Protein AF-A0AAP2XVW1-F1 (afdb_monomer_lite)

Foldseek 3Di:
DDPPDPPPDDPPPPPPPPPPPPDDPDPVRDPPQADPVRHGDDDPVPD

pLDDT: mean 72.19, std 10.75, range [50.47, 93.5]

Structure (mmCIF, N/CA/C/O backbone):
data_AF-A0AAP2XVW1-F1
#
_entry.id   AF-A0AAP2XVW1-F1
#
loop_
_atom_site.group_PDB
_atom_site.id
_atom_site.type_symbol
_atom_site.label_atom_id
_atom_site.label_alt_id
_atom_site.label_comp_id
_atom_site.l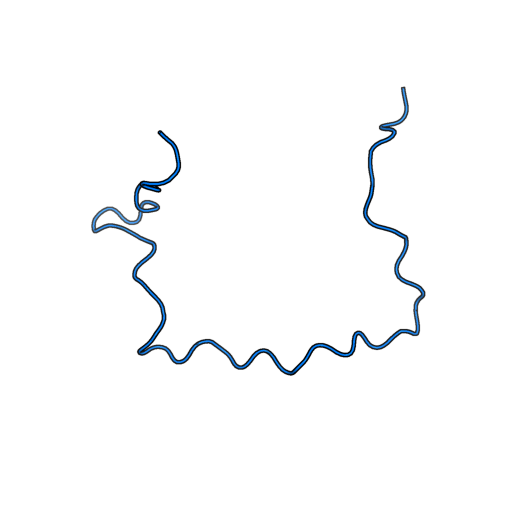abel_asym_id
_atom_site.label_entity_id
_atom_site.label_seq_id
_atom_site.pdbx_PDB_ins_code
_atom_site.Cartn_x
_atom_site.Cartn_y
_atom_site.Cartn_z
_atom_site.occupancy
_atom_site.B_iso_or_equiv
_atom_site.auth_seq_id
_atom_site.auth_comp_id
_atom_site.auth_asym_id
_atom_site.auth_atom_id
_atom_site.pdbx_PDB_model_num
ATOM 1 N N . MET A 1 1 ? 19.162 25.349 -10.450 1.00 54.03 1 MET A N 1
ATOM 2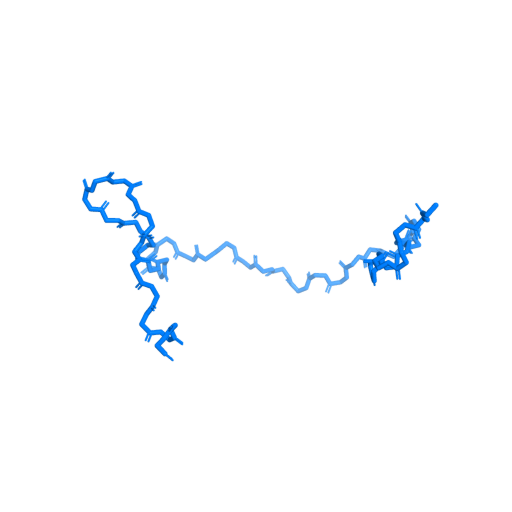 C CA . MET A 1 1 ? 19.023 24.524 -9.236 1.00 54.03 1 MET A CA 1
ATOM 3 C C . MET A 1 1 ? 18.562 23.176 -9.745 1.00 54.03 1 MET A C 1
ATOM 5 O O . MET A 1 1 ? 17.439 23.099 -10.215 1.00 54.03 1 MET A O 1
ATOM 9 N N . SER A 1 2 ? 19.471 22.208 -9.849 1.00 61.06 2 SER A N 1
ATOM 10 C CA . SER A 1 2 ? 19.156 20.879 -10.384 1.00 61.06 2 SER A CA 1
ATOM 11 C C . SER A 1 2 ? 19.036 19.945 -9.193 1.00 61.06 2 SER A C 1
ATOM 13 O O . SER A 1 2 ? 19.982 19.867 -8.411 1.00 61.06 2 SER A O 1
ATOM 15 N N . ASP A 1 3 ? 17.868 19.333 -9.019 1.00 61.31 3 ASP A N 1
ATOM 16 C CA . ASP A 1 3 ? 17.533 18.493 -7.871 1.00 61.31 3 ASP A CA 1
ATOM 17 C C . ASP A 1 3 ? 18.563 17.373 -7.686 1.00 61.31 3 ASP A C 1
ATOM 19 O O . ASP A 1 3 ? 18.599 16.387 -8.419 1.00 61.31 3 ASP A O 1
ATOM 23 N N . ALA A 1 4 ? 19.434 17.552 -6.693 1.00 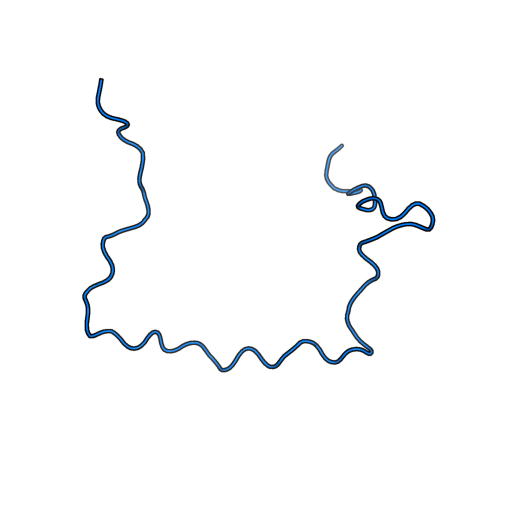64.31 4 ALA A N 1
ATOM 24 C CA . ALA A 1 4 ? 20.588 16.704 -6.405 1.00 64.31 4 ALA A CA 1
ATOM 25 C C . ALA A 1 4 ? 20.221 15.397 -5.673 1.00 64.31 4 ALA A C 1
ATOM 27 O O . ALA A 1 4 ? 21.046 14.840 -4.951 1.00 64.31 4 ALA A O 1
ATOM 28 N N . HIS A 1 5 ? 18.987 14.911 -5.825 1.00 63.78 5 HIS A N 1
ATOM 29 C CA . HIS A 1 5 ? 18.462 13.811 -5.016 1.00 63.78 5 HIS A CA 1
ATOM 30 C C . HIS A 1 5 ? 17.637 12.795 -5.804 1.00 63.78 5 HIS A C 1
ATOM 32 O O . HIS A 1 5 ? 16.669 12.256 -5.276 1.00 63.78 5 HIS A O 1
ATOM 38 N N . ASN A 1 6 ? 18.042 12.455 -7.031 1.00 61.09 6 ASN A N 1
ATOM 39 C CA . ASN A 1 6 ? 17.642 11.152 -7.554 1.00 61.09 6 ASN A CA 1
ATOM 40 C C . ASN A 1 6 ? 18.673 10.092 -7.132 1.00 61.09 6 ASN A C 1
ATOM 42 O O . ASN A 1 6 ? 19.715 9.942 -7.763 1.00 61.09 6 ASN A O 1
ATOM 46 N N . THR A 1 7 ? 18.394 9.395 -6.025 1.00 67.50 7 THR A N 1
ATOM 47 C CA . THR A 1 7 ? 19.159 8.226 -5.548 1.00 67.50 7 THR A CA 1
ATOM 48 C C . THR A 1 7 ? 18.854 6.959 -6.340 1.00 67.50 7 THR A C 1
ATOM 50 O O . THR A 1 7 ? 19.503 5.936 -6.123 1.00 67.50 7 THR A O 1
ATOM 53 N N . GLN A 1 8 ? 17.872 7.000 -7.244 1.00 71.31 8 GLN A N 1
ATOM 54 C CA . GLN A 1 8 ? 17.586 5.877 -8.119 1.00 71.31 8 GLN A CA 1
ATOM 55 C C . GLN A 1 8 ? 18.601 5.909 -9.257 1.00 71.31 8 GLN A C 1
ATOM 57 O O . GLN A 1 8 ? 18.522 6.737 -10.165 1.00 71.31 8 GLN A O 1
ATOM 62 N N . GLY A 1 9 ? 19.615 5.049 -9.139 1.00 68.12 9 GLY A N 1
ATOM 63 C CA . GLY A 1 9 ? 20.608 4.840 -10.185 1.00 68.12 9 GLY A CA 1
ATOM 64 C C . GLY A 1 9 ? 19.937 4.518 -11.518 1.00 68.12 9 GLY A C 1
ATOM 65 O O . GLY A 1 9 ? 18.855 3.934 -11.554 1.00 68.12 9 GLY A O 1
ATOM 66 N N . THR A 1 10 ? 20.571 4.922 -12.617 1.00 68.81 10 THR A N 1
ATOM 67 C CA . THR A 1 10 ? 20.142 4.540 -13.963 1.00 68.81 10 THR A CA 1
ATOM 68 C C . THR A 1 10 ? 20.165 3.012 -14.054 1.00 68.81 10 THR A C 1
ATOM 70 O O . THR A 1 10 ? 21.237 2.442 -13.860 1.00 68.81 10 THR A O 1
ATOM 73 N N . PRO A 1 11 ? 19.033 2.328 -14.298 1.00 67.75 11 PRO A N 1
ATOM 74 C CA . PRO A 1 11 ? 19.060 0.885 -14.478 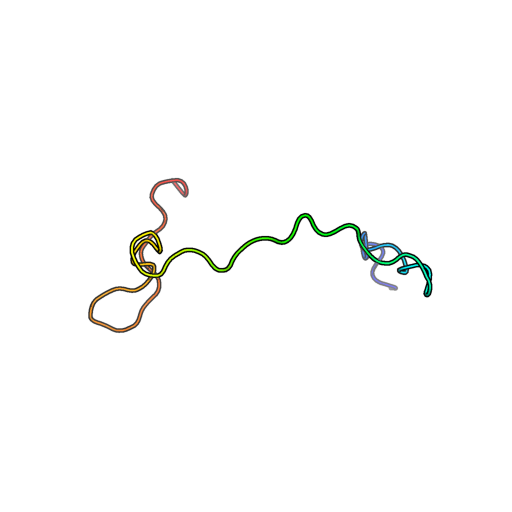1.00 67.75 11 PRO A CA 1
ATOM 75 C C . PRO A 1 11 ? 19.852 0.569 -15.751 1.00 67.75 11 PRO A C 1
ATOM 77 O O . PRO A 1 11 ? 19.525 1.070 -16.829 1.00 67.75 11 PRO A O 1
ATOM 80 N N . ASP A 1 12 ? 20.916 -0.221 -15.617 1.00 64.62 12 ASP A N 1
ATOM 81 C CA . ASP A 1 12 ? 21.669 -0.734 -16.758 1.00 64.62 12 ASP A CA 1
ATOM 82 C C . ASP A 1 12 ? 20.747 -1.678 -17.545 1.00 64.62 12 ASP A C 1
ATOM 84 O O . ASP A 1 12 ? 20.185 -2.618 -16.983 1.00 64.62 12 ASP A O 1
ATOM 88 N N . GLY A 1 13 ? 20.548 -1.385 -18.834 1.00 63.94 13 GLY A N 1
ATOM 89 C CA . GLY A 1 13 ? 19.426 -1.873 -19.650 1.00 63.94 13 GLY A CA 1
ATOM 90 C C . GLY A 1 13 ? 19.273 -3.389 -19.828 1.00 63.94 13 GLY A C 1
ATOM 91 O O . GLY A 1 13 ? 18.257 -3.801 -20.374 1.00 63.94 13 GLY A O 1
ATOM 92 N N . ASP A 1 14 ? 20.218 -4.195 -19.338 1.00 63.84 14 ASP A N 1
ATOM 93 C CA . ASP A 1 14 ? 20.250 -5.653 -19.523 1.00 63.84 14 ASP A CA 1
ATOM 94 C C . ASP A 1 14 ? 20.392 -6.439 -18.202 1.00 63.84 14 ASP A C 1
ATOM 96 O O . ASP A 1 14 ? 20.625 -7.648 -18.215 1.00 63.84 14 ASP A O 1
ATOM 100 N N . LEU A 1 15 ? 20.263 -5.786 -17.042 1.00 58.69 15 LEU A N 1
ATOM 101 C CA . LEU A 1 15 ? 20.134 -6.495 -15.768 1.00 58.69 15 LEU A CA 1
ATOM 102 C C . LEU A 1 15 ? 18.665 -6.876 -15.579 1.00 58.69 15 LEU A C 1
ATOM 104 O O . LEU A 1 15 ? 17.868 -6.099 -15.053 1.00 58.69 15 LEU A O 1
ATOM 108 N N . GLU A 1 16 ? 18.310 -8.085 -16.017 1.00 67.06 16 GLU A N 1
ATOM 109 C CA . GLU A 1 16 ? 17.099 -8.760 -15.555 1.00 67.06 16 GLU A CA 1
ATOM 110 C C . GLU A 1 16 ? 17.165 -8.774 -14.028 1.00 67.06 16 GLU A C 1
ATOM 112 O O . GLU A 1 16 ? 17.977 -9.482 -13.430 1.00 67.06 16 GLU A O 1
ATOM 117 N N . ALA A 1 17 ? 16.383 -7.898 -13.392 1.00 71.38 17 ALA A N 1
ATOM 118 C CA . ALA A 1 17 ? 16.281 -7.879 -11.950 1.00 71.38 17 ALA A CA 1
ATOM 119 C C . ALA A 1 17 ? 15.868 -9.291 -11.534 1.00 71.38 17 ALA A C 1
ATOM 121 O O . ALA A 1 17 ? 14.788 -9.747 -11.917 1.00 71.38 17 ALA A O 1
ATOM 122 N N . ASP A 1 18 ? 16.736 -9.980 -10.788 1.00 67.44 18 ASP A N 1
ATOM 123 C CA . ASP A 1 18 ? 16.448 -11.283 -10.191 1.00 67.44 18 ASP A CA 1
ATOM 124 C C . ASP A 1 18 ? 15.451 -11.049 -9.051 1.00 67.44 18 ASP A C 1
ATOM 126 O O . ASP A 1 18 ? 15.748 -11.062 -7.854 1.00 67.44 18 ASP A O 1
ATOM 130 N N . THR A 1 19 ? 14.250 -10.651 -9.460 1.00 69.69 19 THR A N 1
ATOM 131 C CA . THR A 1 19 ? 13.102 -10.513 -8.601 1.00 69.69 19 THR A CA 1
ATOM 132 C C . THR A 1 19 ? 12.764 -11.940 -8.237 1.00 69.69 19 THR A C 1
ATOM 13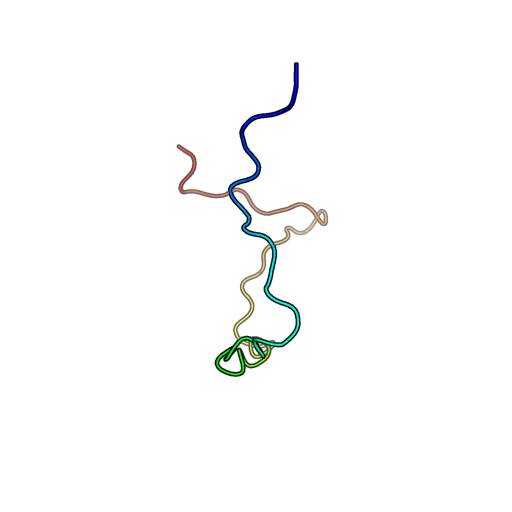4 O O . THR A 1 19 ? 12.217 -12.688 -9.046 1.00 69.69 19 THR A O 1
ATOM 137 N N . ALA A 1 20 ? 13.150 -12.352 -7.027 1.00 70.12 20 ALA A N 1
ATOM 138 C CA . ALA A 1 20 ? 12.533 -13.503 -6.393 1.00 70.12 20 ALA A CA 1
ATOM 139 C C . ALA A 1 20 ? 11.036 -13.346 -6.655 1.00 70.12 20 ALA A C 1
ATOM 141 O O . ALA A 1 20 ? 10.495 -12.321 -6.247 1.00 70.12 20 ALA A O 1
ATOM 142 N N . SER A 1 21 ? 10.447 -14.257 -7.445 1.00 66.69 21 SER A N 1
ATOM 143 C CA . SER A 1 21 ? 9.066 -14.181 -7.931 1.00 66.69 21 SER A CA 1
ATOM 144 C C . SER A 1 21 ? 8.170 -13.935 -6.729 1.00 66.69 21 SER A C 1
ATOM 146 O O . SER A 1 21 ? 7.789 -14.884 -6.042 1.00 66.69 21 SER A O 1
ATOM 148 N N . GLY A 1 22 ? 7.918 -12.662 -6.429 1.00 66.50 22 GLY A N 1
ATOM 149 C CA . GLY A 1 22 ? 7.150 -12.223 -5.286 1.00 66.50 22 GLY A CA 1
ATOM 150 C C . GLY A 1 22 ? 5.742 -12.620 -5.622 1.00 66.50 22 GLY A C 1
ATOM 151 O O . GLY A 1 22 ? 5.056 -11.878 -6.319 1.00 66.50 22 GLY A O 1
ATOM 152 N N . GLY A 1 23 ? 5.391 -13.856 -5.260 1.00 65.81 23 GLY A N 1
ATOM 153 C CA . GLY A 1 23 ? 4.083 -14.414 -5.529 1.00 65.81 23 GLY A CA 1
ATOM 154 C C . GLY A 1 23 ? 3.060 -13.382 -5.105 1.00 65.81 23 GLY A C 1
ATOM 155 O O . GLY A 1 23 ? 3.239 -12.744 -4.062 1.00 65.81 23 GLY A O 1
ATOM 156 N N . SER A 1 24 ? 2.043 -13.173 -5.943 1.00 68.94 24 SER A N 1
ATOM 157 C CA . SER A 1 24 ? 0.905 -12.355 -5.551 1.00 68.94 24 SER A CA 1
ATOM 158 C C . SER A 1 24 ? 0.517 -12.769 -4.136 1.00 68.94 24 SER A C 1
ATOM 160 O O . SER A 1 24 ? 0.430 -13.980 -3.889 1.00 68.94 24 SER A O 1
ATOM 162 N N . PRO A 1 25 ? 0.389 -11.814 -3.197 1.00 67.12 25 PRO A N 1
ATOM 163 C CA . PRO A 1 25 ? -0.068 -12.163 -1.868 1.00 67.12 25 PRO A CA 1
ATOM 164 C C . PRO A 1 25 ? -1.355 -12.960 -2.052 1.00 67.12 25 PRO A C 1
ATOM 166 O O . PRO A 1 25 ? -2.223 -12.564 -2.830 1.00 67.12 25 PRO A O 1
ATOM 169 N N . ASP A 1 26 ? -1.418 -14.140 -1.438 1.00 71.62 26 ASP A N 1
ATOM 170 C CA . ASP A 1 26 ? -2.635 -14.935 -1.493 1.00 71.62 26 ASP A CA 1
ATOM 171 C C . ASP A 1 26 ? -3.759 -14.047 -0.959 1.00 71.62 26 ASP A C 1
ATOM 173 O O . ASP A 1 26 ? -3.576 -13.418 0.085 1.00 71.62 26 ASP A O 1
ATOM 177 N N . GLU A 1 27 ? -4.887 -13.958 -1.665 1.00 69.06 27 GLU A N 1
ATOM 178 C CA . GLU A 1 27 ? -5.997 -13.050 -1.323 1.00 69.06 27 GLU A CA 1
ATOM 179 C C . GLU A 1 27 ? -6.499 -13.289 0.114 1.00 69.06 27 GLU A C 1
ATOM 181 O O . GLU A 1 27 ? -7.091 -12.413 0.735 1.00 69.06 27 GLU A O 1
ATOM 186 N N . THR A 1 28 ? -6.211 -14.465 0.684 1.00 70.56 28 THR A N 1
ATOM 187 C CA . THR A 1 28 ? -6.514 -14.803 2.082 1.00 70.56 28 THR A CA 1
ATOM 188 C C . THR A 1 28 ? -5.582 -14.147 3.113 1.00 70.56 28 THR A C 1
ATOM 190 O O . THR A 1 28 ? -5.873 -14.170 4.308 1.00 70.56 28 THR A O 1
ATOM 193 N N . THR A 1 29 ? -4.463 -13.570 2.672 1.00 69.38 29 THR A N 1
ATOM 194 C CA . THR A 1 29 ? -3.395 -12.989 3.504 1.00 69.38 29 THR A CA 1
ATOM 195 C C . THR A 1 29 ? -3.207 -11.488 3.306 1.00 69.38 29 THR A C 1
ATOM 197 O O . THR A 1 29 ? -2.365 -10.902 3.987 1.00 69.38 29 THR A O 1
ATOM 200 N N . ILE A 1 30 ? -3.970 -10.858 2.405 1.00 71.50 30 ILE A N 1
ATOM 201 C CA . ILE A 1 30 ? -3.934 -9.405 2.221 1.00 71.50 30 ILE A CA 1
ATOM 202 C C . ILE A 1 30 ? -4.658 -8.774 3.419 1.00 71.50 30 ILE A C 1
ATOM 204 O O . ILE A 1 30 ? -5.860 -8.992 3.581 1.00 71.50 30 ILE A O 1
ATOM 208 N N . PRO A 1 31 ? -3.951 -8.045 4.303 1.00 74.75 31 PRO A N 1
ATOM 209 C CA . PRO A 1 31 ? -4.608 -7.327 5.381 1.00 74.75 31 PRO A CA 1
ATOM 210 C C . PRO A 1 31 ? -5.497 -6.243 4.781 1.00 74.75 31 PRO A C 1
ATOM 212 O O . PRO A 1 31 ? -5.122 -5.619 3.789 1.00 74.75 31 PRO A O 1
ATOM 215 N N . ASP A 1 32 ? -6.650 -6.007 5.397 1.00 81.44 32 ASP A N 1
ATOM 216 C CA . ASP A 1 32 ? -7.517 -4.924 4.966 1.00 81.44 32 ASP A CA 1
ATOM 217 C C . ASP A 1 32 ? -6.820 -3.580 5.208 1.00 81.44 32 ASP A C 1
ATOM 219 O O . ASP A 1 32 ? -6.547 -3.189 6.348 1.00 81.44 32 ASP A O 1
ATOM 223 N N . THR A 1 33 ? -6.438 -2.920 4.118 1.00 85.94 33 THR A N 1
ATOM 224 C CA . THR A 1 33 ? -5.760 -1.621 4.149 1.00 85.94 33 THR A CA 1
ATOM 225 C C . THR A 1 33 ? -6.736 -0.459 4.032 1.00 85.94 33 THR A C 1
ATOM 227 O O . THR A 1 33 ? -6.299 0.695 4.017 1.00 85.94 33 THR A O 1
ATOM 230 N N . THR A 1 34 ? -8.032 -0.748 3.921 1.00 90.50 34 THR A N 1
ATOM 231 C CA . THR A 1 34 ? -9.071 0.230 3.632 1.00 90.50 34 THR A CA 1
ATOM 232 C C . THR A 1 34 ? -10.219 0.079 4.636 1.00 90.50 34 THR A C 1
ATOM 234 O O . THR A 1 34 ? -10.534 -1.017 5.073 1.00 90.50 34 THR A O 1
ATOM 237 N N . ASP A 1 35 ? -10.803 1.185 5.086 1.00 87.62 35 ASP A N 1
ATOM 238 C CA . ASP A 1 35 ? -11.962 1.168 5.979 1.00 87.62 35 ASP A CA 1
ATOM 239 C C . ASP A 1 35 ? -13.295 1.094 5.207 1.00 87.62 35 ASP A C 1
ATOM 241 O O . ASP A 1 35 ? -13.330 1.088 3.975 1.00 87.62 35 ASP A O 1
ATOM 245 N N . ASP A 1 36 ? -14.412 1.056 5.939 1.00 92.56 36 ASP A N 1
ATOM 246 C CA . ASP A 1 36 ? -15.767 0.995 5.368 1.00 92.56 36 ASP A CA 1
ATOM 247 C C . ASP A 1 36 ? -16.141 2.226 4.506 1.00 92.56 36 ASP A C 1
ATOM 249 O O . ASP A 1 36 ? -17.124 2.180 3.763 1.00 92.56 36 ASP A O 1
ATOM 253 N N . ASP A 1 37 ? -15.385 3.326 4.606 1.00 93.50 37 ASP A N 1
ATOM 254 C CA . ASP A 1 37 ? -15.568 4.564 3.837 1.00 93.50 37 ASP A CA 1
ATOM 255 C C . ASP A 1 37 ? -14.620 4.637 2.615 1.00 93.50 37 ASP A C 1
ATOM 257 O O . ASP A 1 37 ? -14.437 5.713 2.031 1.00 93.50 37 ASP A O 1
ATOM 261 N N . ASP A 1 38 ? -14.003 3.514 2.230 1.00 87.00 38 ASP A N 1
ATOM 262 C CA . ASP A 1 38 ? -12.984 3.406 1.179 1.00 87.00 38 ASP A CA 1
ATOM 263 C C . ASP A 1 38 ? -11.714 4.251 1.452 1.00 87.00 38 ASP A C 1
ATOM 265 O O . ASP A 1 38 ? -10.996 4.651 0.524 1.00 87.00 38 ASP A O 1
ATOM 269 N N . LYS A 1 39 ? -11.397 4.549 2.722 1.00 92.50 39 LYS A N 1
ATOM 270 C CA . LYS A 1 39 ? -10.202 5.323 3.101 1.00 92.50 39 LYS A CA 1
ATOM 271 C C . LYS A 1 39 ? -9.078 4.432 3.615 1.00 92.50 39 LYS A C 1
ATOM 273 O O . LYS A 1 39 ? -9.340 3.401 4.220 1.00 92.50 39 LYS A O 1
ATOM 278 N N . PRO A 1 40 ? -7.806 4.825 3.426 1.00 90.25 40 PRO A N 1
ATOM 279 C CA . PRO A 1 40 ? -6.692 4.110 4.037 1.00 90.25 40 PRO A CA 1
ATOM 280 C C . PRO A 1 40 ? -6.836 4.046 5.562 1.00 90.25 40 PRO A C 1
ATOM 282 O O . PRO A 1 40 ? -7.073 5.078 6.192 1.00 90.25 40 PRO A O 1
ATOM 285 N N . VAL A 1 41 ? -6.644 2.861 6.146 1.00 89.75 41 VAL A N 1
ATOM 286 C CA . VAL A 1 41 ? -6.652 2.685 7.607 1.00 89.75 41 VAL A CA 1
ATOM 287 C C . VAL A 1 41 ? -5.497 3.447 8.268 1.00 89.75 41 VAL A C 1
ATOM 289 O O . VAL A 1 41 ? -4.401 3.560 7.709 1.00 89.75 41 VAL A O 1
ATOM 292 N N . ASP A 1 42 ? -5.722 3.961 9.479 1.00 86.31 42 ASP A N 1
ATOM 293 C CA . ASP A 1 42 ? -4.697 4.691 10.232 1.00 86.31 42 ASP A CA 1
ATOM 294 C C . ASP A 1 42 ? -3.508 3.786 10.589 1.00 86.31 42 ASP A C 1
ATOM 296 O O . ASP A 1 42 ? -3.674 2.685 11.118 1.00 86.31 42 ASP A O 1
ATOM 300 N N . ASN A 1 43 ? -2.283 4.272 10.354 1.00 83.44 43 ASN A N 1
ATOM 301 C CA . ASN A 1 43 ? -1.073 3.547 10.733 1.00 83.44 43 ASN A CA 1
ATOM 302 C C . ASN A 1 43 ? -0.748 3.766 12.228 1.00 83.44 43 ASN A C 1
ATOM 304 O O . ASN A 1 43 ? -0.310 4.861 12.600 1.00 83.44 43 ASN A O 1
ATOM 308 N N . PRO A 1 44 ? -0.847 2.733 13.087 1.00 74.06 44 PRO A N 1
ATOM 309 C CA . PRO A 1 44 ? -0.578 2.867 14.518 1.00 74.06 44 PRO A CA 1
ATOM 310 C C . PRO A 1 44 ? 0.897 3.147 14.850 1.00 74.06 44 PRO A C 1
ATOM 312 O O . PRO A 1 44 ? 1.193 3.572 15.964 1.00 74.06 44 PRO A O 1
ATOM 315 N N . SER A 1 45 ? 1.838 2.932 13.919 1.00 77.94 45 SER A N 1
ATOM 316 C CA . SER A 1 45 ? 3.266 3.207 14.144 1.00 77.94 45 SER A CA 1
ATOM 317 C C . SER A 1 45 ? 3.654 4.685 13.978 1.00 77.94 45 SER A C 1
ATOM 319 O O . SER A 1 45 ? 4.837 5.002 14.076 1.00 77.94 45 SER A O 1
ATOM 321 N N . GLY A 1 46 ? 2.707 5.567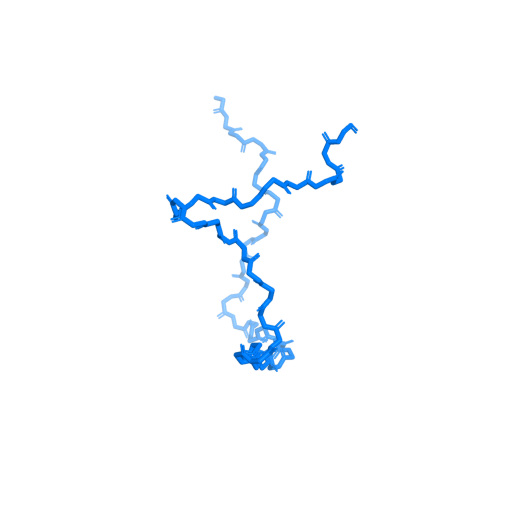 13.639 1.00 61.69 46 GLY A N 1
ATOM 322 C CA . GLY A 1 46 ? 2.954 6.976 13.303 1.00 61.69 46 GLY A CA 1
ATOM 323 C C . GLY A 1 46 ? 2.876 7.969 14.469 1.00 61.69 46 GLY A C 1
ATOM 324 O O . GLY A 1 46 ? 2.796 9.168 14.209 1.00 61.69 46 GLY A O 1
ATOM 325 N N . GLY A 1 47 ? 2.840 7.482 15.715 1.00 50.47 47 GLY A N 1
ATOM 326 C CA . GLY A 1 47 ? 2.761 8.302 16.933 1.00 50.47 47 GLY A CA 1
ATOM 327 C C . GLY A 1 47 ? 4.072 8.961 17.342 1.00 50.47 47 GLY A C 1
ATOM 328 O O . GLY A 1 47 ? 5.127 8.297 17.232 1.00 50.47 47 GLY A O 1
#

Sequence (47 aa):
MSDAHNTQGTPDGDLEADTASGGSPDETTIPDTTDDDDKPVDNPSGG

Secondary structure (DSSP, 8-state):
-------SPPPPTT------------TTT----B-TTSPBPP-GGG-

Radius of gyration: 18.33 Å; chains: 1; bounding box: 37×40×37 Å